Protein AF-A0AAU9RW71-F1 (afdb_monomer_lite)

Organism: Thlaspi arvense (NCBI:txid13288)

Sequence (123 aa):
MLNSTRNNSLKMASMEQRKAYENEALIKILQLEKQLDAKQKLEMEIEELKGKLLVMKHLGDEDDAAVQNKIKEMNEELDQNIDEMKDLEDLNQALIIKERQSNDELQEARKELIAKGGGGKRE

Secondary structure (DSSP, 8-state):
-HHHHHHHHHHHHHHHHHHHHHHHHHHHHHHHHHHHHHHHHHHHHHHHHHHHHHHHHHHS-TT-HHHHHHHHHHHHHHHHHHHHHHHHHHHHHHHHHHHHHHHHHHHHHHHHHHHHHS-----

Foldseek 3Di:
DVVVVVVVVVVVVVVVVVVVVVVVVVVVVVVVVVVVVVVVVVVVVLVVLVVVLVVLVVPDDPPPPVSVVVNVVSVVVVVVVVVVVVVVVVVVVVVVVVVVVVVVVVVVVVVVCCVVVVPPDDD

InterPro domains:
  IPR036891 Signal recognition particle, SRP54 subunit, M-domain superfamily [SSF47446] (45-120)
  IPR045177 Factor of DNA methylation 1-5/IDN2 [PTHR21596] (8-116)

Structure (mmCIF, N/CA/C/O backbone):
data_AF-A0AAU9RW71-F1
#
_entry.id   AF-A0AAU9RW71-F1
#
loop_
_atom_site.group_PDB
_atom_site.id
_atom_site.type_symbol
_atom_site.label_atom_id
_atom_site.label_alt_id
_atom_site.label_comp_id
_atom_site.label_asym_id
_atom_site.label_entity_id
_atom_site.label_seq_id
_atom_site.pdbx_PDB_ins_code
_atom_site.Cartn_x
_atom_site.Cartn_y
_atom_site.Cartn_z
_atom_site.occupancy
_atom_site.B_iso_or_equiv
_atom_site.auth_seq_id
_atom_site.auth_comp_id
_atom_site.auth_asym_id
_atom_site.auth_atom_id
_atom_site.pdbx_PDB_model_num
ATOM 1 N N . MET A 1 1 ? 36.173 5.170 -42.432 1.00 54.50 1 MET A N 1
ATOM 2 C CA . MET A 1 1 ? 35.944 6.039 -41.252 1.00 54.50 1 MET A CA 1
ATOM 3 C C . MET A 1 1 ? 34.482 6.074 -40.809 1.00 54.50 1 MET A C 1
ATOM 5 O O . MET A 1 1 ? 34.241 5.710 -39.668 1.00 54.50 1 MET A O 1
ATOM 9 N N . LEU A 1 2 ? 33.509 6.382 -41.681 1.00 57.53 2 LEU A N 1
ATOM 10 C CA . LEU A 1 2 ? 32.076 6.467 -41.320 1.00 57.53 2 LEU A CA 1
ATOM 11 C C . LEU A 1 2 ? 31.509 5.271 -40.530 1.00 57.53 2 LEU A C 1
ATOM 13 O O . LEU A 1 2 ? 30.764 5.466 -39.576 1.00 57.53 2 LEU A O 1
ATOM 17 N N . ASN A 1 3 ? 31.872 4.037 -40.890 1.00 56.78 3 ASN A N 1
ATOM 18 C CA . ASN A 1 3 ? 31.350 2.839 -40.222 1.00 56.78 3 ASN A CA 1
ATOM 19 C C . ASN A 1 3 ? 31.902 2.663 -38.790 1.00 56.78 3 ASN A C 1
ATOM 21 O O . ASN A 1 3 ? 31.197 2.201 -37.902 1.00 56.78 3 ASN A O 1
ATOM 25 N N . SER A 1 4 ? 33.140 3.108 -38.544 1.00 60.50 4 SER A N 1
ATOM 26 C CA . SER A 1 4 ? 33.756 3.112 -37.207 1.00 60.50 4 SER A CA 1
ATOM 27 C C . SER A 1 4 ? 33.118 4.177 -36.310 1.00 60.50 4 SER A C 1
ATOM 29 O O . SER A 1 4 ? 32.733 3.892 -35.179 1.00 60.50 4 SER A O 1
ATOM 31 N N . THR A 1 5 ? 32.884 5.377 -36.853 1.00 71.81 5 THR A N 1
ATOM 32 C CA . THR A 1 5 ? 32.162 6.450 -36.155 1.00 71.81 5 THR A CA 1
ATOM 33 C C . THR A 1 5 ? 30.735 6.025 -35.802 1.00 71.81 5 THR A C 1
ATOM 35 O O . THR A 1 5 ? 30.315 6.181 -34.660 1.00 71.81 5 THR A O 1
ATOM 38 N N . ARG A 1 6 ? 30.013 5.402 -36.744 1.00 67.12 6 ARG A N 1
ATOM 39 C CA . ARG A 1 6 ? 28.657 4.878 -36.520 1.00 67.12 6 ARG A CA 1
ATOM 40 C C . ARG A 1 6 ? 28.624 3.770 -35.460 1.00 67.12 6 ARG A C 1
ATOM 42 O O . ARG A 1 6 ? 27.724 3.772 -34.625 1.00 67.12 6 ARG A O 1
ATOM 49 N N . ASN A 1 7 ? 29.600 2.858 -35.457 1.00 72.06 7 ASN A N 1
ATOM 50 C CA . ASN A 1 7 ? 29.710 1.811 -34.434 1.00 72.06 7 ASN A CA 1
ATOM 51 C C . ASN A 1 7 ? 29.965 2.393 -33.037 1.00 72.06 7 ASN A C 1
ATOM 53 O O . ASN A 1 7 ? 29.331 1.982 -32.067 1.00 72.06 7 ASN A O 1
ATOM 57 N N . ASN A 1 8 ? 30.844 3.391 -32.936 1.00 77.56 8 ASN A N 1
ATOM 58 C CA . ASN A 1 8 ? 31.124 4.059 -31.668 1.00 77.56 8 ASN A CA 1
ATOM 59 C C . ASN A 1 8 ? 29.900 4.823 -31.142 1.00 77.56 8 ASN A C 1
ATOM 61 O O . ASN A 1 8 ? 29.583 4.705 -29.960 1.00 77.56 8 ASN A O 1
ATOM 65 N N . SER A 1 9 ? 29.163 5.531 -32.005 1.00 80.38 9 SER A N 1
ATOM 66 C CA . SER A 1 9 ? 27.918 6.209 -31.616 1.00 80.38 9 SER A CA 1
ATOM 67 C C . SER A 1 9 ? 26.837 5.234 -31.141 1.00 80.38 9 SER A C 1
ATOM 69 O O . SER A 1 9 ? 26.197 5.491 -30.126 1.00 80.38 9 SER A O 1
ATOM 71 N N . LEU A 1 10 ? 26.666 4.088 -31.811 1.00 81.06 10 LEU A N 1
ATOM 72 C CA . LEU A 1 10 ? 25.730 3.042 -31.372 1.00 81.06 10 LEU A CA 1
ATOM 73 C C . LEU A 1 10 ? 26.116 2.464 -30.005 1.00 81.06 10 LEU A C 1
ATOM 75 O O . LEU A 1 10 ? 25.254 2.241 -29.155 1.00 81.06 10 LEU A O 1
ATOM 79 N N . LYS A 1 11 ? 27.416 2.261 -29.770 1.00 82.50 11 LYS A N 1
ATOM 80 C CA . LYS A 1 11 ? 27.925 1.768 -28.488 1.00 82.50 11 LYS A CA 1
ATOM 81 C C . LYS A 1 11 ? 27.674 2.768 -27.353 1.00 82.50 11 LYS A C 1
ATOM 83 O O . LYS A 1 11 ? 27.308 2.349 -26.258 1.00 82.50 11 LYS A O 1
ATOM 88 N N . MET A 1 12 ? 27.828 4.066 -27.620 1.00 82.44 12 MET A N 1
ATOM 89 C CA . MET A 1 12 ? 27.528 5.128 -26.653 1.00 82.44 12 MET A CA 1
ATOM 90 C C . MET A 1 12 ? 26.032 5.212 -26.340 1.00 82.44 12 MET A C 1
ATOM 92 O O . MET A 1 12 ? 25.668 5.166 -25.168 1.00 82.44 12 MET A O 1
ATOM 96 N N . ALA A 1 13 ? 25.170 5.211 -27.362 1.00 84.62 13 ALA A N 1
ATOM 97 C CA . ALA A 1 13 ? 23.718 5.230 -27.174 1.00 84.62 13 ALA A CA 1
ATOM 98 C C . ALA A 1 13 ? 23.228 4.020 -26.359 1.00 84.62 13 ALA A C 1
ATOM 100 O O . ALA A 1 13 ? 22.412 4.163 -25.453 1.00 84.62 13 ALA A O 1
ATOM 101 N N . SER A 1 14 ? 23.779 2.827 -26.613 1.00 81.62 14 SER A N 1
ATOM 102 C CA . SER A 1 14 ? 23.435 1.628 -25.842 1.00 81.62 14 SER A CA 1
ATOM 103 C C . SER A 1 14 ? 23.897 1.706 -24.381 1.00 81.62 14 SER A C 1
ATOM 105 O O . SER A 1 14 ? 23.207 1.188 -23.504 1.00 81.62 14 SER A O 1
ATOM 107 N N . MET A 1 15 ? 25.042 2.341 -24.100 1.00 83.12 15 MET A N 1
ATOM 108 C CA . MET A 1 15 ? 25.506 2.563 -22.726 1.00 83.12 15 MET A CA 1
ATOM 109 C C . MET A 1 15 ? 24.645 3.586 -21.985 1.00 83.12 15 MET A C 1
ATOM 111 O O . MET A 1 15 ? 24.322 3.369 -20.820 1.00 83.12 15 MET A O 1
ATOM 115 N N . GLU A 1 16 ? 24.266 4.682 -22.641 1.00 83.50 16 GLU A N 1
ATOM 116 C CA . GLU A 1 16 ? 23.380 5.696 -22.060 1.00 83.50 16 GLU A CA 1
ATOM 117 C C . GLU A 1 16 ? 21.996 5.126 -21.773 1.00 83.50 16 GLU A C 1
ATOM 119 O O . GLU A 1 16 ? 21.478 5.305 -20.673 1.00 83.50 16 GLU A O 1
ATOM 124 N N . GLN A 1 17 ? 21.442 4.352 -22.707 1.00 81.44 17 GLN A N 1
ATOM 125 C CA . GLN A 1 17 ? 20.155 3.699 -22.518 1.00 81.44 17 GLN A CA 1
ATOM 126 C C . GLN A 1 17 ? 20.195 2.706 -21.347 1.00 81.44 17 GLN A C 1
ATOM 128 O O . GLN A 1 17 ? 19.288 2.695 -20.520 1.00 81.44 17 GLN A O 1
ATOM 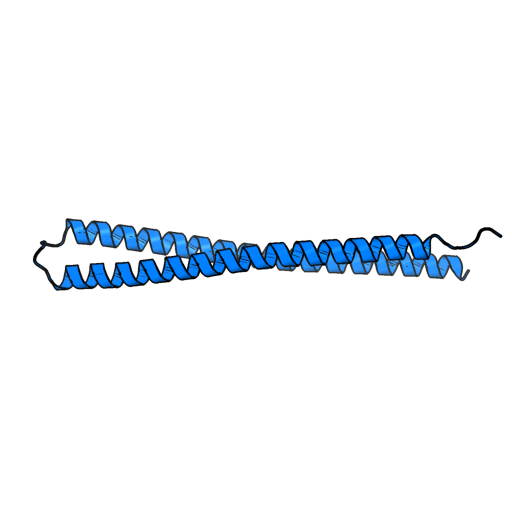133 N N . ARG A 1 18 ? 21.277 1.923 -21.208 1.00 80.06 18 ARG A N 1
ATOM 134 C CA . ARG A 1 18 ? 21.445 1.007 -20.068 1.00 80.06 18 ARG A CA 1
ATOM 135 C C . ARG A 1 18 ? 21.511 1.753 -18.735 1.00 80.06 18 ARG A C 1
ATOM 137 O O . ARG A 1 18 ? 20.851 1.343 -17.791 1.00 80.06 18 ARG A O 1
ATOM 144 N N . LYS A 1 19 ? 22.263 2.855 -18.670 1.00 84.25 19 LYS A N 1
ATOM 145 C CA . LYS A 1 19 ? 22.344 3.699 -17.467 1.00 84.25 19 LYS A CA 1
ATOM 146 C C . LYS A 1 19 ? 21.000 4.336 -17.117 1.00 84.25 19 LYS A C 1
ATOM 148 O O . LYS A 1 19 ? 20.670 4.433 -15.941 1.00 84.25 19 LYS A O 1
ATOM 153 N N . ALA A 1 20 ? 20.228 4.760 -18.117 1.00 83.44 20 ALA A N 1
ATOM 154 C CA . ALA A 1 20 ? 18.884 5.288 -17.904 1.00 83.44 20 ALA A CA 1
ATOM 155 C C . ALA A 1 20 ? 17.959 4.219 -17.298 1.00 83.44 20 ALA A C 1
ATOM 157 O O . ALA A 1 20 ? 17.330 4.486 -16.279 1.00 83.44 20 ALA A O 1
ATOM 158 N N . TYR A 1 21 ? 17.968 2.998 -17.847 1.00 81.31 21 TYR A N 1
ATOM 159 C CA . TYR A 1 21 ? 17.214 1.870 -17.288 1.00 81.31 21 TYR A CA 1
ATOM 160 C C . TYR A 1 21 ? 17.669 1.485 -15.873 1.00 81.31 21 TYR A C 1
ATOM 162 O O . TYR A 1 21 ? 16.831 1.246 -15.010 1.00 81.31 21 TYR A O 1
ATOM 170 N N . GLU A 1 22 ? 18.980 1.439 -15.610 1.00 84.06 22 GLU A N 1
ATOM 171 C CA . GLU A 1 22 ? 19.527 1.165 -14.270 1.00 84.06 22 GLU A CA 1
ATOM 172 C C . GLU A 1 22 ? 19.068 2.229 -13.256 1.00 84.06 22 GLU A C 1
ATOM 174 O O . GLU A 1 22 ? 18.639 1.882 -12.157 1.00 84.06 22 GLU A O 1
ATOM 179 N N . ASN A 1 23 ? 19.091 3.512 -13.632 1.00 85.19 23 ASN A N 1
ATOM 180 C CA . ASN A 1 23 ? 18.619 4.603 -12.776 1.00 85.19 23 ASN A CA 1
ATOM 181 C C . ASN A 1 23 ? 17.108 4.539 -12.521 1.00 85.19 23 ASN A C 1
ATOM 183 O O . ASN A 1 23 ? 16.673 4.743 -11.391 1.00 85.19 23 ASN A O 1
ATOM 187 N N . GLU A 1 24 ? 16.307 4.252 -13.548 1.00 89.19 24 GLU A N 1
ATOM 188 C CA . GLU A 1 24 ? 14.854 4.113 -13.410 1.00 89.19 24 GLU A CA 1
ATOM 189 C C . GLU A 1 24 ? 14.491 2.937 -12.492 1.00 89.19 24 GLU A C 1
ATOM 191 O O . GLU A 1 24 ? 13.673 3.087 -11.582 1.00 89.19 24 GLU A O 1
ATOM 196 N N . ALA A 1 25 ? 15.169 1.796 -12.655 1.00 87.50 25 ALA A N 1
ATOM 197 C CA . ALA A 1 25 ? 15.014 0.646 -11.771 1.00 87.50 25 ALA A CA 1
ATOM 198 C C . ALA A 1 25 ? 15.387 0.987 -10.319 1.00 87.50 25 ALA A C 1
ATOM 200 O O . ALA A 1 25 ? 14.665 0.608 -9.398 1.00 87.50 25 ALA A O 1
ATOM 201 N N . LEU A 1 26 ? 16.468 1.747 -10.103 1.00 90.50 26 LEU A N 1
ATOM 202 C CA . LEU A 1 26 ? 16.894 2.168 -8.766 1.00 90.50 26 LEU A CA 1
ATOM 203 C C . LEU A 1 26 ? 15.857 3.079 -8.089 1.00 90.50 26 LEU A C 1
ATOM 205 O O . LEU A 1 26 ? 15.546 2.903 -6.913 1.00 90.50 26 LEU A O 1
ATOM 209 N N . ILE A 1 27 ? 15.291 4.032 -8.838 1.00 92.25 27 ILE A N 1
ATOM 210 C CA . ILE A 1 27 ? 14.216 4.910 -8.351 1.00 92.25 27 ILE A CA 1
ATOM 211 C C . ILE A 1 27 ? 12.996 4.078 -7.954 1.00 92.25 27 ILE A C 1
ATOM 213 O O . ILE A 1 27 ? 12.393 4.331 -6.909 1.00 92.25 27 ILE A O 1
ATOM 217 N N . LYS A 1 28 ? 12.653 3.070 -8.759 1.00 91.19 28 LYS A N 1
ATOM 218 C CA . LYS A 1 28 ? 11.514 2.196 -8.487 1.00 91.19 28 LYS A CA 1
ATOM 219 C C . LYS A 1 28 ? 11.727 1.334 -7.244 1.00 91.19 28 LYS A C 1
ATOM 221 O O . LYS A 1 28 ? 10.814 1.227 -6.433 1.00 91.19 28 LYS A O 1
ATOM 226 N N . ILE A 1 29 ? 12.934 0.802 -7.042 1.00 92.00 29 ILE A N 1
ATOM 227 C CA . ILE A 1 29 ? 13.306 0.082 -5.813 1.00 92.00 29 ILE A CA 1
ATOM 228 C C . ILE A 1 29 ? 13.138 0.990 -4.588 1.00 92.00 29 ILE A C 1
ATOM 230 O O . ILE A 1 29 ? 12.447 0.611 -3.650 1.00 92.00 29 ILE A O 1
ATOM 234 N N . LEU A 1 30 ? 13.663 2.218 -4.629 1.00 91.75 30 LEU A N 1
ATOM 235 C CA . LEU A 1 30 ? 13.535 3.174 -3.520 1.00 91.75 30 LEU A CA 1
ATOM 236 C C . LEU A 1 30 ? 12.076 3.553 -3.217 1.00 91.75 30 LEU A C 1
ATOM 238 O O . LEU A 1 30 ? 11.720 3.812 -2.068 1.00 91.75 30 LEU A O 1
ATOM 242 N N . GLN A 1 31 ? 11.220 3.631 -4.238 1.00 92.75 31 GLN A N 1
ATOM 243 C CA . GLN A 1 31 ? 9.787 3.860 -4.039 1.00 92.75 31 GLN A CA 1
ATOM 244 C C . GLN A 1 31 ? 9.108 2.657 -3.383 1.00 92.75 31 GLN A C 1
ATOM 246 O O . GLN A 1 31 ? 8.318 2.851 -2.459 1.00 92.75 31 GLN A O 1
ATOM 251 N N . LEU A 1 32 ? 9.435 1.440 -3.823 1.00 91.50 32 LEU A N 1
ATOM 252 C CA . LEU A 1 32 ? 8.896 0.210 -3.246 1.00 91.50 32 LEU A CA 1
ATOM 253 C C . LEU A 1 32 ? 9.333 0.031 -1.787 1.00 91.50 32 LEU A C 1
ATOM 255 O O . LEU A 1 32 ? 8.506 -0.339 -0.961 1.00 91.50 32 LEU A O 1
ATOM 259 N N . GLU A 1 33 ? 10.581 0.358 -1.444 1.00 90.75 33 GLU A N 1
ATOM 260 C CA . GLU A 1 33 ? 11.066 0.342 -0.055 1.00 90.75 33 GLU A CA 1
ATOM 261 C C . GLU A 1 33 ? 10.258 1.296 0.836 1.00 90.75 33 GLU A C 1
ATOM 263 O O . GLU A 1 33 ? 9.774 0.898 1.891 1.00 90.75 33 GLU A O 1
ATOM 268 N N . LYS A 1 34 ? 10.001 2.530 0.378 1.00 92.50 34 LYS A N 1
ATOM 269 C CA . LYS A 1 34 ? 9.165 3.488 1.126 1.00 92.50 34 LYS A CA 1
ATOM 270 C C . LYS A 1 34 ? 7.724 3.014 1.305 1.00 92.50 34 LYS A C 1
ATOM 272 O O . LYS A 1 34 ? 7.123 3.259 2.347 1.00 92.50 34 LYS A O 1
ATOM 277 N N . GLN A 1 35 ? 7.153 2.386 0.279 1.00 90.56 35 GLN A N 1
ATOM 278 C CA . GLN A 1 35 ? 5.804 1.824 0.357 1.00 90.56 35 GLN A CA 1
ATOM 279 C C . GLN A 1 35 ? 5.749 0.644 1.328 1.00 90.56 35 GLN A C 1
ATOM 281 O O . GLN A 1 35 ? 4.783 0.521 2.080 1.00 90.56 35 GLN A O 1
ATOM 286 N N . LEU A 1 36 ? 6.790 -0.192 1.345 1.00 93.12 36 LEU A N 1
ATOM 287 C CA . LEU A 1 36 ? 6.905 -1.306 2.276 1.00 93.12 36 LEU A CA 1
ATOM 288 C C . LEU A 1 36 ? 6.998 -0.814 3.725 1.00 93.12 36 LEU A C 1
ATOM 290 O O . LEU A 1 36 ? 6.254 -1.308 4.568 1.00 93.12 36 LEU A O 1
ATOM 294 N N . ASP A 1 37 ? 7.827 0.197 3.994 1.00 92.44 37 ASP A N 1
ATOM 295 C CA . ASP A 1 37 ? 7.933 0.812 5.324 1.00 92.44 37 ASP A CA 1
ATOM 296 C C . ASP A 1 37 ? 6.585 1.388 5.790 1.00 92.44 37 ASP A C 1
ATOM 298 O O . ASP A 1 37 ? 6.178 1.204 6.939 1.00 92.44 37 ASP A O 1
ATOM 302 N N . ALA A 1 38 ? 5.856 2.061 4.892 1.00 90.94 38 ALA A N 1
ATOM 303 C CA . ALA A 1 38 ? 4.528 2.592 5.193 1.00 90.94 38 ALA A CA 1
ATOM 304 C C . ALA A 1 38 ? 3.521 1.475 5.513 1.00 90.94 38 ALA A C 1
ATOM 306 O O . ALA A 1 38 ? 2.770 1.589 6.483 1.00 90.94 38 ALA A O 1
ATOM 307 N N . LYS A 1 39 ? 3.543 0.378 4.744 1.00 91.50 39 LYS A N 1
ATOM 308 C CA . LYS A 1 39 ? 2.695 -0.796 4.987 1.00 91.50 39 LYS A CA 1
ATOM 309 C C . LYS A 1 39 ? 2.986 -1.425 6.349 1.00 91.50 39 LYS A C 1
ATOM 311 O O . LYS A 1 39 ? 2.060 -1.669 7.114 1.00 91.50 39 LYS A O 1
ATOM 316 N N . GLN A 1 40 ? 4.259 -1.634 6.679 1.00 93.00 40 GLN A N 1
ATOM 317 C CA . GLN A 1 40 ? 4.657 -2.207 7.968 1.00 93.00 40 GLN A CA 1
ATOM 318 C C . GLN A 1 40 ? 4.228 -1.328 9.145 1.00 93.00 40 GLN A C 1
ATOM 320 O O . GLN A 1 40 ? 3.789 -1.836 10.175 1.00 93.00 40 GLN A O 1
ATOM 325 N N . LYS A 1 41 ? 4.312 -0.002 8.997 1.00 94.88 41 LYS A N 1
ATOM 326 C CA . LYS A 1 41 ? 3.833 0.927 10.022 1.00 94.88 41 LYS A CA 1
ATOM 327 C C . LYS A 1 41 ? 2.325 0.796 10.258 1.00 94.88 41 LYS A C 1
ATOM 329 O O . LYS A 1 41 ? 1.909 0.727 11.412 1.00 94.88 41 LYS A O 1
ATOM 334 N N . LEU A 1 42 ? 1.536 0.717 9.188 1.00 91.12 42 LEU A N 1
ATOM 335 C CA . LEU A 1 42 ? 0.089 0.510 9.282 1.00 91.12 42 LEU A CA 1
ATOM 336 C C . LEU A 1 42 ? -0.256 -0.836 9.934 1.00 91.12 42 LEU A C 1
ATOM 338 O O . LEU A 1 42 ? -1.122 -0.888 10.802 1.00 91.12 42 LEU A O 1
ATOM 342 N N . GLU A 1 43 ? 0.455 -1.914 9.590 1.00 93.62 43 GLU A N 1
ATOM 343 C CA . GLU A 1 43 ? 0.262 -3.230 10.222 1.00 93.62 43 GLU A CA 1
ATOM 3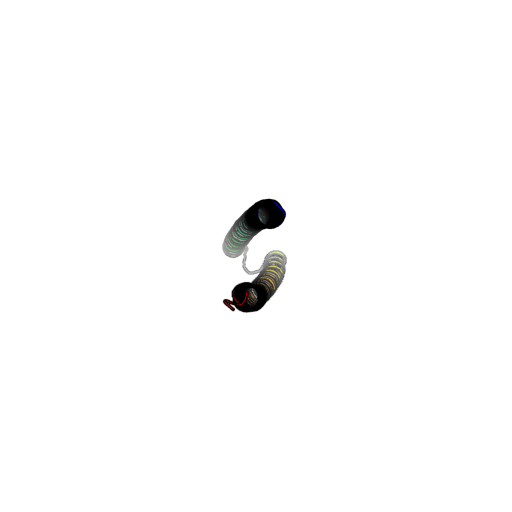44 C C . GLU A 1 43 ? 0.492 -3.180 11.743 1.00 93.62 43 GLU A C 1
ATOM 346 O O . GLU A 1 43 ? -0.289 -3.755 12.504 1.00 93.62 43 GLU A O 1
ATOM 351 N N . MET A 1 44 ? 1.516 -2.452 12.206 1.00 96.62 44 MET A N 1
ATOM 352 C CA . MET A 1 44 ? 1.745 -2.260 13.643 1.00 96.62 44 MET A CA 1
ATOM 353 C C . MET A 1 44 ? 0.614 -1.472 14.319 1.00 96.62 44 MET A C 1
ATOM 355 O O . MET A 1 44 ? 0.186 -1.850 15.409 1.00 96.62 44 MET A O 1
ATOM 359 N N . GLU A 1 45 ? 0.122 -0.399 13.692 1.00 92.75 45 GLU A N 1
ATOM 360 C CA . GLU A 1 45 ? -0.987 0.407 14.225 1.00 92.75 45 GLU A CA 1
ATOM 361 C C . GLU A 1 45 ? -2.281 -0.423 14.332 1.00 92.75 45 GLU A C 1
ATOM 363 O O . GLU A 1 45 ? -2.969 -0.367 15.354 1.00 92.75 45 GLU A O 1
ATOM 368 N N . ILE A 1 46 ? -2.566 -1.275 13.340 1.00 91.25 46 ILE A N 1
ATOM 369 C CA . ILE A 1 46 ? -3.707 -2.205 13.360 1.00 91.25 46 ILE A CA 1
ATOM 370 C C . ILE A 1 46 ? -3.610 -3.177 14.542 1.00 91.25 46 ILE A C 1
ATOM 372 O O . ILE A 1 46 ? -4.585 -3.356 15.277 1.00 91.25 46 ILE A O 1
ATOM 376 N N . GLU A 1 47 ? -2.456 -3.813 14.750 1.00 95.12 47 GLU A N 1
ATOM 377 C CA . GLU A 1 47 ? -2.283 -4.757 15.860 1.00 95.12 47 GLU A CA 1
ATOM 378 C C . GLU A 1 47 ? -2.359 -4.064 17.229 1.00 95.12 47 GLU A C 1
ATOM 380 O O . GLU A 1 47 ? -2.938 -4.610 18.174 1.00 95.12 47 GLU A O 1
ATOM 385 N N . GLU A 1 48 ? -1.872 -2.825 17.339 1.00 92.25 48 GLU A N 1
ATOM 386 C CA . GLU A 1 48 ? -2.028 -2.023 18.554 1.00 92.25 48 GLU A CA 1
ATOM 387 C C . GLU A 1 48 ? -3.508 -1.729 18.855 1.00 92.25 48 GLU A C 1
ATOM 389 O O . GLU A 1 48 ? -3.959 -1.885 19.997 1.00 92.25 48 GLU A O 1
ATOM 394 N N . LEU A 1 49 ? -4.288 -1.336 17.842 1.00 87.69 49 LEU A N 1
ATOM 395 C CA . LEU A 1 49 ? -5.721 -1.063 17.985 1.00 87.69 49 LEU A CA 1
ATOM 396 C C . LEU A 1 49 ? -6.512 -2.326 18.346 1.00 87.69 49 LEU A C 1
ATOM 398 O O . LEU A 1 49 ? -7.337 -2.285 19.264 1.00 87.69 49 LEU A O 1
ATOM 402 N N . LYS A 1 50 ? -6.216 -3.465 17.707 1.00 87.38 50 LYS A N 1
ATOM 403 C CA . LYS A 1 50 ? -6.802 -4.768 18.070 1.00 87.38 50 LYS A CA 1
ATOM 404 C C . LYS A 1 50 ? -6.493 -5.143 19.519 1.00 87.38 50 LYS A C 1
ATOM 406 O O . LYS A 1 50 ? -7.385 -5.593 20.240 1.00 87.38 50 LYS A O 1
ATOM 411 N N . GLY A 1 51 ? -5.257 -4.921 19.968 1.00 90.50 51 GLY A N 1
ATOM 412 C CA . GLY A 1 51 ? -4.857 -5.135 21.358 1.00 90.50 51 GLY A CA 1
ATOM 413 C C . GLY A 1 51 ? -5.662 -4.270 22.332 1.00 90.50 51 GLY A C 1
ATOM 414 O O . GLY A 1 51 ? -6.212 -4.784 23.309 1.00 90.50 51 GLY A O 1
ATOM 415 N N . LYS A 1 52 ? -5.803 -2.971 22.038 1.00 85.25 52 LYS A N 1
ATOM 416 C CA . LYS A 1 52 ? -6.616 -2.039 22.842 1.00 85.25 52 LYS A CA 1
ATOM 417 C C . LYS A 1 52 ? -8.085 -2.467 22.912 1.00 85.25 52 LYS A C 1
ATOM 419 O O . LYS A 1 52 ? -8.660 -2.452 24.000 1.00 85.25 52 LYS A O 1
ATOM 424 N N . LEU A 1 53 ? -8.670 -2.906 21.796 1.00 80.50 53 LEU A N 1
ATOM 425 C CA . LEU A 1 53 ? -10.041 -3.430 21.751 1.00 80.50 53 LEU A CA 1
ATOM 426 C C . LEU A 1 53 ? -10.229 -4.665 22.621 1.00 80.50 53 LEU A C 1
ATOM 428 O O . LEU A 1 53 ? -11.205 -4.754 23.363 1.00 80.50 53 LEU A O 1
ATOM 432 N N . LEU A 1 54 ? -9.301 -5.620 22.540 1.00 84.81 54 LEU A N 1
ATOM 433 C CA . LEU A 1 54 ? -9.385 -6.857 23.309 1.00 84.81 54 LEU A CA 1
ATOM 434 C C . LEU A 1 54 ? -9.356 -6.577 24.815 1.00 84.81 54 LEU A C 1
ATOM 436 O O . LEU A 1 54 ? -10.119 -7.184 25.570 1.00 84.81 54 LEU A O 1
ATOM 440 N N . VAL A 1 55 ? -8.508 -5.630 25.226 1.00 84.19 55 VAL A N 1
ATOM 441 C CA . VAL A 1 55 ? -8.416 -5.153 26.608 1.00 84.19 55 VAL A CA 1
ATOM 442 C C . VAL A 1 55 ? -9.711 -4.456 27.028 1.00 84.19 55 VAL A C 1
ATOM 444 O O . VAL A 1 55 ? -10.249 -4.787 28.079 1.00 84.19 55 VAL A O 1
ATOM 447 N N . MET A 1 56 ? -10.263 -3.559 26.206 1.00 77.31 56 MET A N 1
ATOM 448 C CA . MET A 1 56 ? -11.543 -2.894 26.496 1.00 77.31 56 MET A CA 1
ATOM 449 C C . MET A 1 56 ? -12.712 -3.877 26.597 1.00 77.31 56 MET A C 1
ATOM 451 O O . MET A 1 56 ? -13.537 -3.742 27.490 1.00 77.31 56 MET A O 1
ATOM 455 N N . LYS A 1 57 ? -12.760 -4.901 25.741 1.00 75.62 57 LYS A N 1
ATOM 456 C CA . LYS A 1 57 ? -13.787 -5.948 25.792 1.00 75.62 57 LYS A CA 1
ATOM 457 C C . LYS A 1 57 ? -13.703 -6.803 27.062 1.00 75.62 57 LYS A C 1
ATOM 459 O O . LYS A 1 57 ? -14.724 -7.293 27.519 1.00 75.62 57 LYS A O 1
ATOM 464 N N . HIS A 1 58 ? -12.502 -7.007 27.610 1.00 72.19 58 HIS A N 1
ATOM 465 C CA . HIS A 1 58 ? -12.306 -7.756 28.859 1.00 72.19 58 HIS A CA 1
ATOM 466 C C . HIS A 1 58 ? -12.455 -6.901 30.125 1.00 72.19 58 HIS A C 1
ATOM 468 O O . HIS A 1 58 ? -12.708 -7.461 31.188 1.00 72.19 58 HIS A O 1
ATOM 474 N N . LEU A 1 59 ? -12.243 -5.583 30.037 1.00 66.62 59 LEU A N 1
ATOM 475 C CA . LEU A 1 59 ? -12.287 -4.661 31.181 1.00 66.62 59 LEU A CA 1
ATOM 476 C C . LEU A 1 59 ? -13.571 -3.824 31.261 1.00 66.62 59 LEU A C 1
ATOM 478 O O . LEU A 1 59 ? -13.791 -3.178 32.282 1.00 66.62 59 LEU A O 1
ATOM 482 N N . GLY A 1 60 ? -14.380 -3.781 30.203 1.00 57.69 60 GLY A N 1
ATOM 483 C CA . GLY A 1 60 ? -15.670 -3.102 30.202 1.00 57.69 60 GLY A CA 1
ATOM 484 C C . GLY A 1 60 ? -16.762 -4.004 30.763 1.00 57.69 60 GLY A C 1
ATOM 485 O O . GLY A 1 60 ? -16.948 -5.114 30.267 1.00 57.69 60 GLY A O 1
ATOM 486 N N . ASP A 1 61 ? -17.497 -3.516 31.762 1.00 57.84 61 ASP A N 1
ATOM 487 C CA . ASP A 1 61 ? -18.777 -4.114 32.142 1.00 57.84 61 ASP A CA 1
ATOM 488 C C . ASP A 1 61 ? -19.702 -4.109 30.911 1.00 57.84 61 ASP A C 1
ATOM 490 O O . ASP A 1 61 ? -19.805 -3.102 30.206 1.00 57.84 61 ASP A O 1
ATOM 494 N N . GLU A 1 62 ? -20.367 -5.237 30.634 1.00 56.91 62 GLU A N 1
ATOM 495 C CA . GLU A 1 62 ? -21.192 -5.448 29.429 1.00 56.91 62 GLU A CA 1
ATOM 496 C C . GLU A 1 62 ? -22.322 -4.403 29.256 1.00 56.91 62 GLU A C 1
ATOM 498 O O . GLU A 1 62 ? -22.823 -4.232 28.143 1.00 56.91 62 GLU A O 1
ATOM 503 N N . ASP A 1 63 ? -22.655 -3.658 30.317 1.00 57.94 63 ASP A N 1
ATOM 504 C CA . ASP A 1 63 ? -23.690 -2.616 30.368 1.00 57.94 63 ASP A CA 1
ATOM 505 C C . ASP A 1 63 ? -23.194 -1.181 30.076 1.00 57.94 63 ASP A C 1
ATOM 507 O O . ASP A 1 63 ? -24.005 -0.249 30.029 1.00 57.94 63 ASP A O 1
ATOM 511 N N . ASP A 1 64 ? -21.892 -0.951 29.854 1.00 71.12 64 ASP A N 1
ATOM 512 C CA . ASP A 1 64 ? -21.398 0.393 29.529 1.00 71.12 64 ASP A CA 1
ATOM 513 C C . ASP A 1 64 ? -21.595 0.718 28.035 1.00 71.12 64 ASP A C 1
ATOM 515 O O . ASP A 1 64 ? -20.801 0.362 27.155 1.00 71.12 64 ASP A O 1
ATOM 519 N N . ALA A 1 65 ? -22.679 1.439 27.740 1.00 76.38 65 ALA A N 1
ATOM 520 C CA . ALA A 1 65 ? -23.029 1.902 26.398 1.00 76.38 65 ALA A CA 1
ATOM 521 C C . ALA A 1 65 ? -21.911 2.719 25.716 1.00 76.38 65 ALA A C 1
ATOM 523 O O . ALA A 1 65 ? -21.834 2.741 24.484 1.00 76.38 65 ALA A O 1
ATOM 524 N N . ALA A 1 66 ? -21.021 3.367 26.480 1.00 77.44 66 ALA A N 1
ATOM 525 C CA . ALA A 1 66 ? -19.875 4.076 25.916 1.00 77.44 66 ALA A CA 1
ATOM 526 C C . ALA A 1 66 ? -18.815 3.106 25.368 1.00 77.44 66 ALA A C 1
ATOM 528 O O . ALA A 1 66 ? -18.223 3.371 24.319 1.00 77.44 66 ALA A O 1
ATOM 529 N N . VAL A 1 67 ? -18.612 1.960 26.030 1.00 75.56 67 VAL A N 1
ATOM 530 C CA . VAL A 1 67 ? -17.695 0.902 25.578 1.00 75.56 67 VAL A CA 1
ATOM 531 C C . VAL A 1 67 ? -18.242 0.220 24.324 1.00 75.56 67 VAL A C 1
ATOM 533 O O . VAL A 1 67 ? -17.499 0.037 23.361 1.00 75.56 67 VAL A O 1
ATOM 536 N N . GLN A 1 68 ? -19.545 -0.072 24.278 1.00 78.38 68 GLN A N 1
ATOM 537 C CA . GLN A 1 68 ? -20.188 -0.667 23.097 1.00 78.38 68 GLN A CA 1
ATOM 538 C C . GLN A 1 68 ? -20.095 0.238 21.860 1.00 78.38 68 GLN A C 1
ATOM 540 O O . GLN A 1 68 ? -19.744 -0.231 20.776 1.00 78.38 68 GLN A O 1
ATOM 545 N N . ASN A 1 69 ? -20.340 1.545 22.015 1.00 84.94 69 ASN A N 1
ATOM 546 C CA . ASN A 1 69 ? -20.196 2.499 20.911 1.00 84.94 69 ASN A CA 1
ATOM 547 C C . ASN A 1 69 ? -18.749 2.582 20.414 1.00 84.94 69 ASN A C 1
ATOM 549 O O . ASN A 1 69 ? -18.522 2.578 19.208 1.00 84.94 69 ASN A O 1
ATOM 553 N N . LYS A 1 70 ? -17.771 2.575 21.326 1.00 84.06 70 LYS A N 1
ATOM 554 C CA . LYS A 1 70 ? -16.352 2.619 20.958 1.00 84.06 70 LYS A CA 1
ATOM 555 C C . LYS A 1 70 ? -15.900 1.357 20.222 1.00 84.06 70 LYS A C 1
ATOM 557 O O . LYS A 1 70 ? -15.170 1.449 19.244 1.00 84.06 70 LYS A O 1
ATOM 562 N N . ILE A 1 71 ? -16.374 0.185 20.649 1.00 80.94 71 ILE A N 1
ATOM 563 C CA . ILE A 1 71 ? -16.131 -1.080 19.941 1.00 80.94 71 ILE A CA 1
ATOM 564 C C . ILE A 1 71 ? -16.730 -1.029 18.532 1.00 80.94 71 ILE A C 1
ATOM 566 O O . ILE A 1 71 ? -16.101 -1.491 17.583 1.00 80.94 71 ILE A O 1
ATOM 570 N N . LYS A 1 72 ? -17.931 -0.462 18.384 1.00 87.81 72 LYS A N 1
ATOM 571 C CA . LYS A 1 72 ? -18.584 -0.337 17.082 1.00 87.81 72 LYS A CA 1
ATOM 572 C C . LYS A 1 72 ? -17.823 0.600 16.140 1.00 87.81 72 LYS A C 1
ATOM 574 O O . LYS A 1 72 ? -17.541 0.191 15.020 1.00 87.81 72 LYS A O 1
ATOM 579 N N . GLU A 1 73 ? -17.441 1.791 16.602 1.00 90.56 73 GLU A N 1
ATOM 580 C CA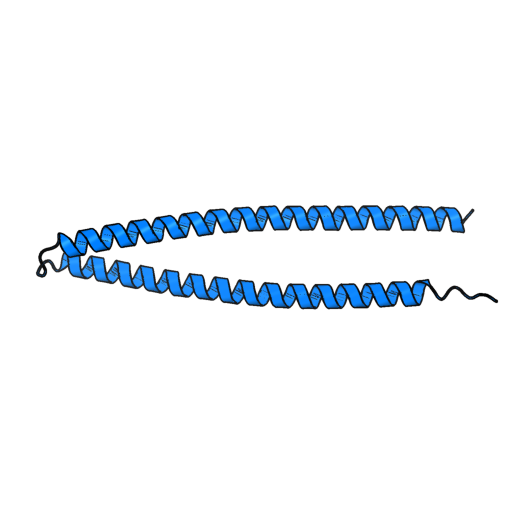 . GLU A 1 73 ? -16.636 2.742 15.817 1.00 90.56 73 GLU A CA 1
ATOM 581 C C . GLU A 1 73 ? -15.320 2.111 15.348 1.00 90.56 73 GLU A C 1
ATOM 583 O O . GLU A 1 73 ? -14.972 2.199 14.174 1.00 90.56 73 GLU A O 1
ATOM 588 N N . MET A 1 74 ? -14.619 1.405 16.238 1.00 82.38 74 MET A N 1
ATOM 589 C CA . MET A 1 74 ? -13.351 0.769 15.877 1.00 82.38 74 MET A CA 1
ATOM 590 C C . MET A 1 74 ? -13.517 -0.401 14.897 1.00 82.38 74 MET A C 1
ATOM 592 O O . MET A 1 74 ? -12.608 -0.661 14.115 1.00 82.38 74 MET A O 1
ATOM 596 N N . ASN A 1 75 ? -14.649 -1.113 14.918 1.00 86.50 75 ASN A N 1
ATOM 597 C CA . ASN A 1 75 ? -14.933 -2.136 13.908 1.00 86.50 75 ASN A CA 1
ATOM 598 C C . ASN A 1 75 ? -15.230 -1.509 12.540 1.00 86.50 75 ASN A C 1
ATOM 600 O O . ASN A 1 75 ? -14.753 -2.021 11.536 1.00 86.50 75 ASN A O 1
ATOM 604 N N . GLU A 1 76 ? -15.970 -0.398 12.493 1.00 94.56 76 GLU A N 1
ATOM 605 C CA . GLU A 1 76 ? -16.239 0.317 11.237 1.00 94.56 76 GLU A CA 1
ATOM 606 C C . GLU A 1 76 ? -14.941 0.862 10.614 1.00 94.56 76 GLU A C 1
ATOM 608 O O . GLU A 1 76 ? -14.733 0.730 9.409 1.00 94.56 76 GLU A O 1
ATOM 613 N N . GLU A 1 77 ? -14.035 1.406 11.431 1.00 91.44 77 GLU A N 1
ATOM 614 C CA . GLU A 1 77 ? -12.703 1.838 10.985 1.00 91.44 77 GLU A CA 1
ATOM 615 C C . GLU A 1 77 ? -11.844 0.652 10.509 1.00 91.44 77 GLU A C 1
ATOM 617 O O . GLU A 1 77 ? -11.122 0.749 9.516 1.00 91.44 77 GLU A O 1
ATOM 622 N N . LEU A 1 78 ? -11.939 -0.498 11.185 1.00 89.56 78 LEU A N 1
ATOM 623 C CA . LEU A 1 78 ? -11.233 -1.712 10.779 1.00 89.56 78 LEU A CA 1
ATOM 624 C C . LEU A 1 78 ? -11.724 -2.228 9.419 1.00 89.56 78 LEU A C 1
ATOM 626 O O . LEU A 1 78 ? -10.898 -2.581 8.579 1.00 89.56 78 LEU A O 1
ATOM 630 N N . ASP A 1 79 ? -13.037 -2.245 9.195 1.00 92.88 79 ASP A N 1
ATOM 631 C CA . ASP A 1 79 ? -13.630 -2.685 7.930 1.00 92.88 79 ASP A CA 1
ATOM 632 C C . ASP A 1 79 ? -13.231 -1.753 6.774 1.00 92.88 79 ASP A C 1
ATOM 634 O O . ASP A 1 79 ? -12.822 -2.232 5.716 1.00 92.88 79 ASP A O 1
ATOM 638 N N . GLN A 1 80 ? -13.239 -0.432 6.994 1.00 95.31 80 GLN A N 1
ATOM 639 C CA . GLN A 1 80 ? -12.759 0.541 6.002 1.00 95.31 80 GLN A CA 1
ATOM 640 C C . GLN A 1 80 ? -11.291 0.307 5.628 1.00 95.31 80 GLN A C 1
ATOM 642 O O . GLN A 1 80 ? -10.955 0.263 4.446 1.00 95.31 80 GLN A O 1
ATOM 647 N N . ASN A 1 81 ? -10.422 0.086 6.618 1.00 89.69 81 ASN A N 1
ATOM 648 C CA . ASN A 1 81 ? -9.006 -0.190 6.370 1.00 89.69 81 ASN A CA 1
ATOM 649 C C . ASN A 1 81 ? -8.786 -1.498 5.587 1.00 89.69 81 ASN A C 1
ATOM 651 O O . ASN A 1 81 ? -7.862 -1.586 4.775 1.00 89.69 81 ASN A O 1
ATOM 655 N N . ILE A 1 82 ? -9.618 -2.520 5.813 1.00 89.50 82 ILE A N 1
ATOM 656 C CA . ILE A 1 82 ? -9.562 -3.786 5.066 1.00 89.50 82 ILE A CA 1
ATOM 657 C C . ILE A 1 82 ? -9.960 -3.572 3.602 1.00 89.50 82 ILE A C 1
ATOM 659 O O . ILE A 1 82 ? -9.283 -4.088 2.708 1.00 89.50 82 ILE A O 1
ATOM 663 N N . ASP A 1 83 ? -11.024 -2.810 3.352 1.00 94.25 83 ASP A N 1
ATOM 664 C CA . ASP A 1 83 ? -11.468 -2.492 1.994 1.00 94.25 83 ASP A CA 1
ATOM 665 C C . ASP A 1 83 ? -10.410 -1.667 1.240 1.00 94.25 83 ASP A C 1
ATOM 667 O O . ASP A 1 83 ? -10.046 -2.014 0.116 1.00 94.25 83 ASP A O 1
ATOM 671 N N . GLU A 1 84 ? -9.813 -0.658 1.883 1.00 93.00 84 GLU A N 1
ATOM 672 C CA . GLU A 1 84 ? -8.711 0.117 1.296 1.00 93.00 84 GLU A CA 1
ATOM 673 C C . GLU A 1 84 ? -7.478 -0.750 0.989 1.00 93.00 84 GLU A C 1
ATOM 675 O O . GLU A 1 84 ? -6.857 -0.609 -0.070 1.00 93.00 84 GLU A O 1
ATOM 680 N N . MET A 1 85 ? -7.123 -1.685 1.880 1.00 87.81 85 MET A N 1
ATOM 681 C CA . MET A 1 85 ? -6.044 -2.646 1.621 1.00 87.81 85 MET A CA 1
ATOM 682 C C . MET A 1 85 ? -6.322 -3.489 0.378 1.00 87.81 85 MET A C 1
ATOM 684 O O . MET A 1 85 ? -5.414 -3.725 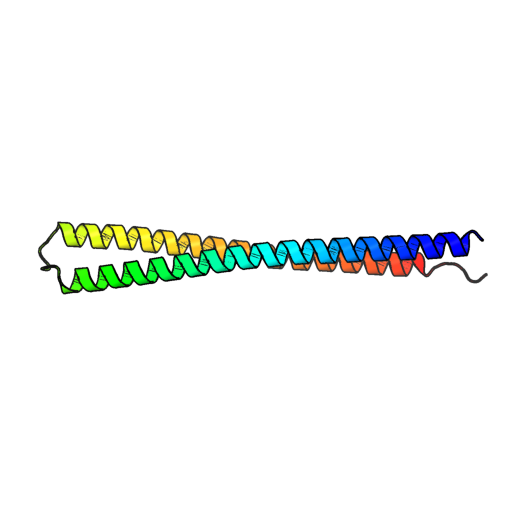-0.423 1.00 87.81 85 MET A O 1
ATOM 688 N N . LYS A 1 86 ? -7.564 -3.940 0.211 1.00 93.00 86 LYS A N 1
ATOM 689 C CA . LYS A 1 86 ? -7.966 -4.761 -0.926 1.00 93.00 86 LYS A CA 1
ATOM 690 C C . LYS A 1 86 ? -7.897 -3.983 -2.239 1.00 93.00 86 LYS A C 1
ATOM 692 O O . LYS A 1 86 ? -7.344 -4.491 -3.212 1.00 93.00 86 LYS A O 1
ATOM 697 N N . ASP A 1 87 ? -8.355 -2.735 -2.243 1.00 93.69 87 ASP A N 1
ATOM 698 C CA . ASP A 1 87 ? -8.254 -1.852 -3.408 1.00 93.69 87 ASP A CA 1
ATOM 699 C C . ASP A 1 87 ? -6.790 -1.609 -3.816 1.00 93.69 87 ASP A C 1
ATOM 701 O O . ASP A 1 87 ? -6.452 -1.591 -5.006 1.00 93.69 87 ASP A O 1
ATOM 705 N N . LEU A 1 88 ? -5.887 -1.468 -2.838 1.00 92.50 88 LEU A N 1
ATOM 706 C CA . LEU A 1 88 ? -4.450 -1.347 -3.091 1.00 92.50 88 LEU A CA 1
ATOM 707 C C . LEU A 1 88 ? -3.841 -2.635 -3.661 1.00 92.50 88 LEU A C 1
ATOM 709 O O . LEU A 1 88 ? -2.989 -2.563 -4.553 1.00 92.50 88 LEU A O 1
ATOM 713 N N . GLU A 1 89 ? -4.256 -3.806 -3.174 1.00 89.38 89 GLU A N 1
ATOM 714 C CA . GLU A 1 89 ? -3.822 -5.097 -3.721 1.00 89.38 89 GLU A CA 1
ATOM 715 C C . GLU A 1 89 ? -4.292 -5.285 -5.168 1.00 89.38 89 GLU A C 1
ATOM 717 O O . GLU A 1 89 ? -3.484 -5.643 -6.033 1.00 89.38 89 GLU A O 1
ATOM 722 N N . ASP A 1 90 ? -5.551 -4.956 -5.457 1.00 93.25 90 ASP A N 1
ATOM 723 C CA . ASP A 1 90 ? -6.119 -5.018 -6.804 1.00 93.25 90 ASP A CA 1
ATOM 724 C C . ASP A 1 90 ? -5.401 -4.053 -7.762 1.00 93.25 90 ASP A C 1
ATOM 726 O O . ASP A 1 90 ? -5.032 -4.427 -8.885 1.00 93.25 90 ASP A O 1
ATOM 730 N N . LEU A 1 91 ? -5.112 -2.827 -7.311 1.00 92.31 91 LEU A N 1
ATOM 731 C CA . LEU A 1 91 ? -4.334 -1.859 -8.083 1.00 92.31 91 LEU A CA 1
ATOM 732 C C . LEU A 1 91 ? -2.918 -2.373 -8.370 1.00 92.31 91 LEU A C 1
ATOM 734 O O . LEU A 1 91 ? -2.433 -2.263 -9.500 1.00 92.31 91 LEU A O 1
ATOM 738 N N . ASN A 1 92 ? -2.249 -2.950 -7.373 1.00 88.31 92 ASN A N 1
ATOM 739 C CA . ASN A 1 92 ? -0.910 -3.503 -7.542 1.00 88.31 92 ASN A CA 1
ATOM 740 C C . ASN A 1 92 ? -0.911 -4.657 -8.558 1.00 88.31 92 ASN A C 1
ATOM 742 O O . ASN A 1 92 ? -0.082 -4.695 -9.471 1.00 88.31 92 ASN A O 1
ATOM 746 N N . GLN A 1 93 ? -1.899 -5.549 -8.481 1.00 92.06 93 GLN A N 1
ATOM 747 C CA . GLN A 1 93 ? -2.063 -6.634 -9.442 1.00 92.06 93 GLN A CA 1
ATOM 748 C C . GLN A 1 93 ? -2.278 -6.107 -10.873 1.00 92.06 93 GLN A C 1
ATOM 750 O O . GLN A 1 93 ? -1.663 -6.611 -11.819 1.00 92.06 93 GLN A O 1
ATOM 755 N N . ALA A 1 94 ? -3.086 -5.057 -11.048 1.00 91.62 94 ALA A N 1
ATOM 756 C CA . ALA A 1 94 ? -3.283 -4.406 -12.343 1.00 91.62 94 ALA A CA 1
ATOM 757 C C . ALA A 1 94 ? -1.988 -3.773 -12.889 1.00 91.62 94 ALA A C 1
ATOM 759 O O . ALA A 1 94 ? -1.692 -3.889 -14.083 1.00 91.62 94 ALA A O 1
ATOM 760 N N . LEU A 1 95 ? -1.181 -3.144 -12.028 1.00 92.00 95 LEU A N 1
ATOM 761 C CA . LEU A 1 95 ? 0.115 -2.575 -12.408 1.00 92.00 95 LEU A CA 1
ATOM 762 C C . LEU A 1 95 ? 1.112 -3.654 -12.843 1.00 92.00 95 LEU A C 1
ATOM 764 O O . LEU A 1 95 ? 1.775 -3.477 -13.866 1.00 92.00 95 LEU A O 1
ATOM 768 N N . ILE A 1 96 ? 1.168 -4.787 -12.137 1.00 90.00 96 ILE A N 1
ATOM 769 C CA . ILE A 1 96 ? 2.008 -5.936 -12.512 1.00 90.00 96 ILE A CA 1
ATOM 770 C C . ILE A 1 96 ? 1.635 -6.448 -13.909 1.00 90.00 96 ILE A C 1
ATOM 772 O O . ILE A 1 96 ? 2.515 -6.722 -14.728 1.00 90.00 96 ILE A O 1
ATOM 776 N N . ILE A 1 97 ? 0.337 -6.568 -14.205 1.00 91.81 97 ILE A N 1
ATOM 777 C CA . ILE A 1 97 ? -0.139 -6.992 -15.529 1.00 91.81 97 ILE A CA 1
ATOM 778 C C . ILE A 1 97 ? 0.305 -5.991 -16.603 1.00 91.81 97 ILE A C 1
ATOM 780 O O . ILE A 1 97 ? 0.855 -6.397 -17.628 1.00 91.81 97 ILE A O 1
ATOM 784 N N . LYS A 1 98 ? 0.121 -4.690 -16.356 1.00 91.50 98 LYS A N 1
ATOM 785 C CA . LYS A 1 98 ? 0.488 -3.632 -17.304 1.00 91.50 98 LYS A CA 1
ATOM 786 C C . LYS A 1 98 ? 1.997 -3.568 -17.559 1.00 91.50 98 LYS A C 1
ATOM 788 O O . LYS A 1 98 ? 2.414 -3.365 -18.697 1.00 91.50 98 LYS A O 1
ATOM 793 N N . GLU A 1 99 ? 2.824 -3.764 -16.533 1.00 88.69 99 GLU A N 1
ATOM 794 C CA . GLU A 1 99 ? 4.279 -3.834 -16.706 1.00 88.69 99 GLU A CA 1
ATOM 795 C C . GLU A 1 99 ? 4.706 -5.023 -17.559 1.00 88.69 99 GLU A C 1
ATOM 797 O O . GLU A 1 99 ? 5.557 -4.860 -18.431 1.00 88.69 99 GLU A O 1
ATOM 802 N N . ARG A 1 100 ? 4.111 -6.204 -17.344 1.00 90.50 100 ARG A N 1
ATOM 803 C CA . ARG A 1 100 ? 4.398 -7.385 -18.171 1.00 90.50 100 ARG A CA 1
ATOM 804 C C . ARG A 1 100 ? 4.061 -7.127 -19.635 1.00 90.50 100 ARG A C 1
ATOM 806 O O . ARG A 1 100 ? 4.914 -7.351 -20.483 1.00 90.50 100 ARG A O 1
ATOM 813 N N . GLN A 1 101 ? 2.879 -6.573 -19.907 1.00 87.75 101 GLN A N 1
ATOM 814 C CA . GLN A 1 101 ? 2.460 -6.206 -21.264 1.00 87.75 101 GLN A CA 1
ATOM 815 C C . GLN A 1 101 ? 3.434 -5.215 -21.916 1.00 87.75 101 GLN A C 1
ATOM 817 O O . GLN A 1 101 ? 3.901 -5.449 -23.025 1.00 87.75 101 GLN A O 1
ATOM 822 N N . SER A 1 102 ? 3.805 -4.149 -21.202 1.00 84.38 102 SER A N 1
ATOM 823 C CA . SER A 1 102 ? 4.774 -3.156 -21.689 1.00 84.38 102 SER A CA 1
ATOM 824 C C . SER A 1 102 ? 6.157 -3.768 -21.961 1.00 84.38 102 SER A C 1
ATOM 826 O O . SER A 1 102 ? 6.817 -3.436 -22.945 1.00 84.38 102 SER A O 1
ATOM 828 N N . ASN A 1 103 ? 6.605 -4.701 -21.115 1.00 90.75 103 ASN A N 1
ATOM 829 C CA . ASN A 1 103 ? 7.876 -5.401 -21.305 1.00 90.75 103 ASN A CA 1
ATOM 830 C C . ASN A 1 103 ? 7.827 -6.332 -22.525 1.00 90.75 103 ASN A C 1
ATOM 832 O O . ASN A 1 103 ? 8.768 -6.338 -23.319 1.00 90.75 103 ASN A O 1
ATOM 836 N N . ASP A 1 104 ? 6.725 -7.057 -22.717 1.00 89.38 104 ASP A N 1
ATOM 837 C CA . ASP A 1 104 ? 6.511 -7.898 -23.897 1.00 89.38 104 ASP A CA 1
ATOM 838 C C . ASP A 1 104 ? 6.540 -7.048 -25.182 1.00 89.38 104 ASP A C 1
ATOM 840 O O . ASP A 1 104 ? 7.266 -7.375 -26.122 1.00 89.38 104 ASP A O 1
ATOM 844 N N . GLU A 1 105 ? 5.855 -5.897 -25.199 1.00 85.50 105 GLU A N 1
ATOM 845 C CA . GLU A 1 105 ? 5.888 -4.942 -26.318 1.00 85.50 105 GLU A CA 1
ATOM 846 C C . GLU A 1 105 ? 7.305 -4.410 -26.593 1.00 85.50 105 GLU A C 1
ATOM 848 O O . GLU A 1 105 ? 7.756 -4.376 -27.744 1.00 85.50 105 GLU A O 1
ATOM 853 N N . LEU A 1 106 ? 8.046 -4.034 -25.545 1.00 86.62 106 LEU A N 1
ATOM 854 C CA . LEU A 1 106 ? 9.428 -3.564 -25.663 1.00 86.62 106 LEU A CA 1
ATOM 855 C C . LEU A 1 106 ? 10.351 -4.658 -26.223 1.00 86.62 106 LEU A C 1
ATOM 857 O O . LEU A 1 106 ? 11.226 -4.382 -27.053 1.00 86.62 106 LEU A O 1
ATOM 861 N N . GLN A 1 107 ? 10.172 -5.904 -25.780 1.00 85.12 107 GLN A N 1
ATOM 862 C CA . GLN A 1 107 ? 10.937 -7.044 -26.278 1.00 85.12 107 GLN A CA 1
ATOM 863 C C . GLN A 1 107 ? 10.638 -7.328 -27.747 1.00 85.12 107 GLN A C 1
ATOM 865 O O . GLN A 1 107 ? 11.581 -7.551 -28.512 1.00 85.12 107 GLN A O 1
ATOM 870 N N . GLU A 1 108 ? 9.373 -7.284 -28.160 1.00 86.62 108 GLU A N 1
ATOM 871 C CA . GLU A 1 108 ? 8.993 -7.439 -29.564 1.00 86.62 108 GLU A CA 1
ATOM 872 C C . GLU A 1 108 ? 9.578 -6.316 -30.431 1.00 86.62 108 GLU A C 1
ATOM 874 O O . GLU A 1 108 ? 10.232 -6.599 -31.439 1.00 86.62 108 GLU A O 1
ATOM 879 N N . ALA A 1 109 ? 9.489 -5.055 -29.995 1.00 78.44 109 ALA A N 1
ATOM 880 C CA . ALA A 1 109 ? 10.113 -3.930 -30.693 1.00 78.44 109 ALA A CA 1
ATOM 881 C C . ALA A 1 109 ? 11.639 -4.106 -30.830 1.00 78.44 109 ALA A C 1
ATOM 883 O O . ALA A 1 109 ? 12.221 -3.851 -31.890 1.00 78.44 109 ALA A O 1
ATOM 884 N N . ARG A 1 110 ? 12.311 -4.606 -29.784 1.00 82.75 110 ARG A N 1
ATOM 885 C CA . ARG A 1 110 ? 13.751 -4.905 -29.819 1.00 82.75 110 ARG A CA 1
ATOM 886 C C . ARG A 1 110 ? 14.082 -6.036 -30.795 1.00 82.75 110 ARG A C 1
ATOM 888 O O . ARG A 1 110 ? 15.060 -5.914 -31.536 1.00 82.75 110 ARG A O 1
ATOM 895 N N . LYS A 1 111 ? 13.299 -7.121 -30.809 1.00 86.56 111 LYS A N 1
ATOM 896 C CA . LYS A 1 111 ? 13.463 -8.227 -31.770 1.00 86.56 111 LYS A CA 1
ATOM 897 C C . LYS A 1 111 ? 13.314 -7.719 -33.203 1.00 86.56 111 LYS A C 1
ATOM 899 O O . LYS A 1 111 ? 14.162 -8.025 -34.041 1.00 86.56 111 LYS A O 1
ATOM 904 N N . GLU A 1 112 ? 12.307 -6.889 -33.465 1.00 80.75 112 GLU A N 1
ATOM 905 C CA . GLU A 1 112 ? 12.093 -6.266 -34.773 1.00 80.75 112 GLU A CA 1
ATOM 906 C C . GLU A 1 112 ? 13.277 -5.393 -35.207 1.00 80.75 112 GLU A C 1
ATOM 908 O O . GLU A 1 112 ? 13.715 -5.472 -36.355 1.00 80.75 112 GLU A O 1
ATOM 913 N N . LEU A 1 113 ? 13.829 -4.576 -34.304 1.00 77.81 113 LEU A N 1
ATOM 914 C CA . LEU A 1 113 ? 14.990 -3.732 -34.600 1.00 77.81 113 LEU A CA 1
ATOM 915 C C . LEU A 1 113 ? 16.247 -4.555 -34.902 1.00 77.81 113 LEU A C 1
ATOM 917 O O . LEU A 1 113 ? 17.001 -4.199 -35.807 1.00 77.81 113 LEU A O 1
ATOM 921 N N . ILE A 1 114 ? 16.467 -5.666 -34.193 1.00 80.06 114 ILE A N 1
ATOM 922 C CA . ILE A 1 114 ? 17.570 -6.596 -34.483 1.00 80.06 114 ILE A CA 1
ATOM 923 C C . ILE A 1 114 ? 17.366 -7.252 -35.855 1.00 80.06 114 ILE A C 1
ATOM 925 O O . ILE A 1 114 ? 18.302 -7.294 -36.655 1.00 80.06 114 ILE A O 1
ATOM 929 N N . ALA A 1 115 ? 16.147 -7.706 -36.161 1.00 78.25 115 ALA A N 1
ATOM 930 C CA . ALA A 1 115 ? 15.816 -8.299 -37.456 1.00 78.25 115 ALA A CA 1
ATOM 931 C C . ALA A 1 115 ? 16.008 -7.301 -38.614 1.00 78.25 115 ALA A C 1
ATOM 933 O O . ALA A 1 115 ? 16.636 -7.630 -39.621 1.00 78.25 115 ALA A O 1
ATOM 934 N N . LYS A 1 116 ? 15.545 -6.054 -38.453 1.00 70.88 116 LYS A N 1
ATOM 93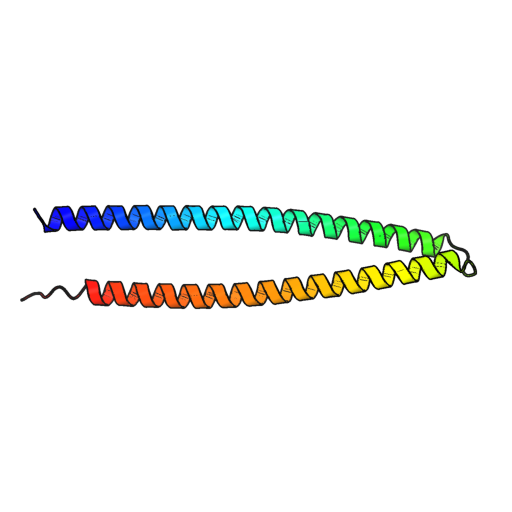5 C CA . LYS A 1 116 ? 15.700 -4.975 -39.445 1.00 70.88 116 LYS A CA 1
ATOM 936 C C . LYS A 1 116 ? 17.153 -4.481 -39.554 1.00 70.88 116 LYS A C 1
ATOM 938 O O . LYS A 1 116 ? 17.592 -4.115 -40.641 1.00 70.88 116 LYS A O 1
ATOM 943 N N . 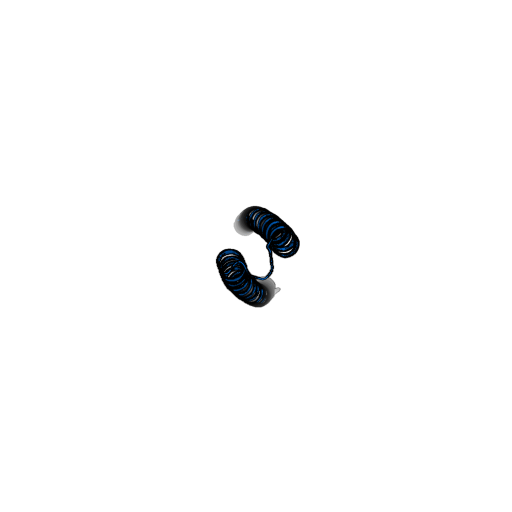GLY A 1 117 ? 17.923 -4.504 -38.463 1.00 58.41 117 GLY A N 1
ATOM 944 C CA . GLY A 1 117 ? 19.331 -4.087 -38.418 1.00 58.41 117 GLY A CA 1
ATOM 945 C C . GLY A 1 117 ? 20.336 -5.127 -38.934 1.00 58.41 117 GLY A C 1
ATOM 946 O O . GLY A 1 117 ? 21.428 -4.753 -39.360 1.00 58.41 117 GLY A O 1
ATOM 947 N N . GLY A 1 118 ? 19.975 -6.416 -38.938 1.00 50.25 118 GLY A N 1
ATOM 948 C CA . GLY A 1 118 ? 20.798 -7.514 -39.465 1.00 50.25 118 GLY A CA 1
ATOM 949 C C . GLY A 1 118 ? 20.734 -7.703 -40.988 1.00 50.25 118 GLY A C 1
ATOM 950 O O . GLY A 1 118 ? 21.553 -8.429 -41.547 1.00 50.25 118 GLY A O 1
ATOM 951 N N . GLY A 1 119 ? 19.803 -7.030 -41.675 1.00 42.50 119 GLY A N 1
ATOM 952 C CA . GLY A 1 119 ? 19.561 -7.130 -43.124 1.00 42.50 119 GLY A CA 1
ATOM 953 C C . GLY A 1 119 ? 20.472 -6.271 -44.013 1.00 42.50 119 GLY A C 1
ATOM 954 O O . GLY A 1 119 ? 20.066 -5.865 -45.101 1.00 42.50 119 GLY A O 1
ATOM 955 N N . GLY A 1 120 ? 21.690 -5.952 -43.565 1.00 47.12 120 GLY A N 1
ATOM 956 C CA . GLY A 1 120 ? 22.708 -5.307 -44.395 1.00 47.12 120 GLY A CA 1
ATOM 957 C C . GLY A 1 120 ? 23.276 -6.299 -45.409 1.00 47.12 120 GLY A C 1
ATOM 958 O O . GLY A 1 120 ? 24.190 -7.051 -45.085 1.00 47.12 120 GLY A O 1
ATOM 959 N N . LYS A 1 121 ? 22.675 -6.308 -46.604 1.00 50.09 121 LYS A N 1
ATOM 960 C CA . LYS A 1 121 ? 23.000 -7.102 -47.798 1.00 50.09 121 LYS A CA 1
ATOM 961 C C . LYS A 1 121 ? 24.480 -7.494 -47.927 1.00 50.09 121 LYS A C 1
ATOM 963 O O . LYS A 1 121 ? 25.357 -6.635 -47.989 1.00 50.09 121 LYS A O 1
ATOM 968 N N . ARG A 1 122 ? 24.716 -8.804 -48.051 1.00 49.56 122 ARG A N 1
ATOM 969 C CA . ARG A 1 122 ? 25.852 -9.354 -48.797 1.00 49.56 122 ARG A CA 1
ATOM 970 C C . ARG A 1 122 ? 25.417 -9.399 -50.263 1.00 49.56 122 ARG A C 1
ATOM 972 O O . ARG A 1 122 ? 24.646 -10.284 -50.618 1.00 49.56 122 ARG A O 1
ATOM 979 N N . GLU A 1 123 ? 25.856 -8.434 -51.056 1.00 42.97 123 GLU A N 1
ATOM 980 C CA . GLU A 1 123 ? 25.939 -8.505 -52.523 1.00 42.97 123 GLU A CA 1
ATOM 981 C C . GLU A 1 123 ? 27.307 -7.955 -52.927 1.00 42.97 123 GLU A C 1
ATOM 983 O O . GLU A 1 123 ? 27.717 -6.935 -52.322 1.00 42.97 123 GLU A O 1
#

pLDDT: mean 82.26, std 12.62, range [42.5, 96.62]

Radius of gyration: 27.8 Å; chains: 1; bounding box: 60×16×85 Å